Protein AF-A0A9X7Z6R2-F1 (afdb_monomer_lite)

Sequence (93 aa):
MDSEGNLVLILTNDLTLSAVEVSDLYRKRWQIELFLKWVKQHLKVKNLYGKSENAVFNQLRTALIAFCLLLLLQLRVKYSGRFDAATVRQWRH

Secondary structure (DSSP, 8-state):
--TTS-------S-SSS-HHHHHHHHHHHHHHHHHHHHHHHH---SS-S--SHHHHHHHHHHHHHHHHHHHHHHHHHT------TTGGGGG--

pLDDT: mean 73.35, std 13.55, range [43.5, 90.81]

Foldseek 3Di:
DPPVPDDDDDDDPDPPDDPVVSVVVVVVVVVVVVLVVVLVVVPPPVDQPDPDPVSVVVSVVVSVVVVVVVVVCCVVVVDPDDDDPVVVVPPPD

Organism: NCBI:txid2931921

InterPro domains:
  IPR002559 Transposase IS4-like domain [PF01609] (11-69)
  IPR012337 Ribonuclease H-like superfamily [SSF53098] (7-81)

Structure (mmCIF, N/CA/C/O backbone):
data_AF-A0A9X7Z6R2-F1
#
_entry.id   AF-A0A9X7Z6R2-F1
#
loop_
_atom_site.group_PDB
_atom_site.id
_atom_site.type_symbol
_atom_site.label_atom_id
_atom_site.label_alt_id
_atom_site.label_comp_id
_atom_site.label_asym_id
_atom_site.label_entity_id
_atom_site.label_seq_id
_atom_site.pdbx_PDB_ins_code
_atom_site.Cartn_x
_atom_site.Cartn_y
_atom_site.Cartn_z
_atom_site.occupancy
_atom_site.B_iso_or_equiv
_atom_site.auth_seq_id
_atom_site.auth_comp_id
_atom_site.auth_asym_id
_atom_site.auth_atom_id
_atom_site.pdbx_PDB_model_num
ATOM 1 N N . MET A 1 1 ? -12.355 8.084 11.910 1.00 66.69 1 MET A N 1
ATOM 2 C CA . MET A 1 1 ? -11.324 9.126 12.084 1.00 66.69 1 MET A CA 1
ATOM 3 C C . MET A 1 1 ? -10.170 8.791 11.163 1.00 66.69 1 MET A C 1
ATOM 5 O O . MET A 1 1 ? -9.964 7.608 10.898 1.00 66.69 1 MET A O 1
ATOM 9 N N . ASP A 1 2 ? -9.495 9.792 10.609 1.00 73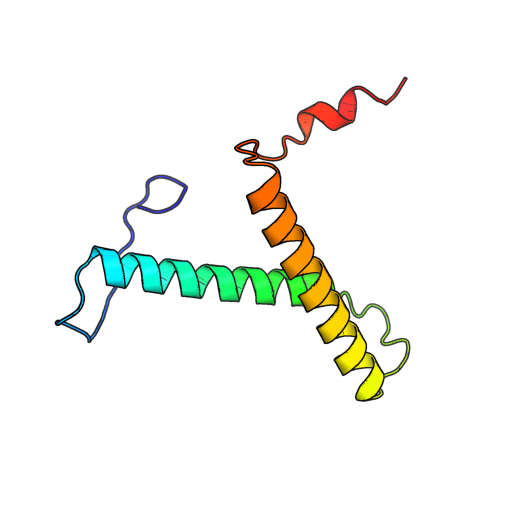.88 2 ASP A N 1
ATOM 10 C CA . ASP A 1 2 ? -8.295 9.562 9.802 1.00 73.88 2 ASP A CA 1
ATOM 11 C C . ASP A 1 2 ? -7.092 9.173 10.688 1.00 73.88 2 ASP A C 1
ATOM 13 O O . ASP A 1 2 ? -7.225 8.954 11.894 1.00 73.88 2 ASP A O 1
ATOM 17 N N . SER A 1 3 ? -5.905 9.057 10.087 1.00 73.44 3 SER A N 1
ATOM 18 C CA . SER A 1 3 ? -4.676 8.685 10.810 1.00 73.44 3 SER A CA 1
ATOM 19 C C . SER A 1 3 ? -4.188 9.764 11.792 1.00 73.44 3 SER A C 1
ATOM 21 O O . SER A 1 3 ? -3.263 9.504 12.559 1.00 73.44 3 SER A O 1
ATOM 23 N N . GLU A 1 4 ? -4.786 10.955 11.753 1.00 81.19 4 GLU A N 1
ATOM 24 C CA . GLU A 1 4 ? -4.424 12.152 12.518 1.00 81.19 4 GLU A CA 1
ATOM 25 C C . GLU A 1 4 ? -5.505 12.514 13.556 1.00 81.19 4 GLU A C 1
ATOM 27 O O . GLU A 1 4 ? -5.347 13.468 14.311 1.00 81.19 4 GLU A O 1
ATOM 32 N N . GLY A 1 5 ? -6.578 11.717 13.648 1.00 80.88 5 GLY A N 1
ATOM 33 C CA . GLY A 1 5 ? -7.674 11.914 14.597 1.00 80.88 5 GLY A CA 1
ATOM 34 C C . GLY A 1 5 ? -8.780 12.848 14.101 1.00 80.88 5 GLY A C 1
ATOM 35 O O . GLY A 1 5 ? -9.717 13.123 14.848 1.00 80.88 5 GLY A O 1
ATOM 36 N N . ASN A 1 6 ? -8.734 13.301 12.847 1.00 85.44 6 ASN A N 1
ATOM 37 C CA . ASN A 1 6 ? -9.761 14.176 12.298 1.00 85.44 6 ASN A CA 1
ATOM 38 C C . ASN A 1 6 ? -11.033 13.394 11.947 1.00 85.44 6 ASN A C 1
ATOM 40 O O . ASN A 1 6 ? -11.018 12.201 11.602 1.00 85.44 6 ASN A O 1
ATOM 44 N N . LEU A 1 7 ? -12.166 14.093 12.018 1.00 82.12 7 LEU A N 1
ATOM 45 C CA . LEU A 1 7 ? -13.456 13.566 11.592 1.00 82.12 7 LEU A CA 1
ATOM 46 C C . LEU A 1 7 ? -13.476 13.413 10.067 1.00 82.12 7 LEU A C 1
ATOM 48 O O . LEU A 1 7 ? -13.156 14.342 9.332 1.00 82.12 7 LEU A O 1
ATOM 52 N N . VAL A 1 8 ? -13.881 12.232 9.601 1.00 80.50 8 VAL A N 1
ATOM 53 C CA . VAL A 1 8 ? -14.018 11.921 8.173 1.00 80.50 8 VAL A CA 1
ATOM 54 C C . VAL A 1 8 ? -15.500 11.774 7.877 1.00 80.50 8 VAL A C 1
ATOM 56 O O . VAL A 1 8 ? -16.147 10.876 8.416 1.00 80.50 8 VAL A O 1
ATOM 59 N N . LEU A 1 9 ? -16.028 12.656 7.031 1.00 84.81 9 LEU A N 1
ATOM 60 C CA . LEU A 1 9 ? -17.396 12.573 6.536 1.00 84.81 9 LEU A CA 1
ATOM 61 C C . LEU A 1 9 ? -17.404 11.802 5.213 1.00 84.81 9 LEU A C 1
ATOM 63 O O . LEU A 1 9 ? -16.716 12.183 4.266 1.00 84.81 9 LEU A O 1
ATOM 67 N N . ILE A 1 10 ? -18.183 10.725 5.152 1.00 84.12 10 ILE A N 1
ATOM 68 C CA . ILE A 1 10 ? -18.349 9.906 3.950 1.00 84.12 10 ILE A CA 1
ATOM 69 C C . ILE A 1 10 ? -19.809 10.006 3.513 1.00 84.12 10 ILE A C 1
ATOM 71 O O . ILE A 1 10 ? -20.701 9.646 4.277 1.00 84.12 10 ILE A O 1
ATOM 75 N N . LEU A 1 11 ? -20.050 10.484 2.290 1.00 86.19 11 LEU A N 1
ATOM 76 C CA . LEU A 1 11 ? -21.360 10.386 1.648 1.00 86.19 11 LEU A CA 1
ATOM 77 C C . LEU A 1 11 ? -21.428 9.091 0.836 1.00 86.19 11 LEU A C 1
ATOM 79 O O . LEU A 1 11 ? -20.545 8.813 0.027 1.00 86.19 11 LEU A O 1
ATOM 83 N N . THR A 1 12 ? -22.500 8.328 1.024 1.00 86.25 12 THR A N 1
ATOM 84 C CA . THR A 1 12 ? -22.804 7.129 0.240 1.00 86.25 12 THR A CA 1
ATOM 85 C C . THR A 1 12 ? -24.277 7.141 -0.156 1.00 86.25 12 THR A C 1
ATOM 87 O O . THR A 1 12 ? -25.118 7.609 0.607 1.00 86.25 12 THR A O 1
ATOM 90 N N . ASN A 1 13 ? -24.584 6.648 -1.358 1.00 90.81 13 ASN A N 1
ATOM 91 C CA . ASN A 1 13 ? -25.962 6.413 -1.805 1.00 90.81 13 ASN A CA 1
ATOM 92 C C . ASN A 1 13 ? -26.467 5.015 -1.400 1.00 90.81 13 ASN A C 1
ATOM 94 O O . ASN A 1 13 ? -27.636 4.692 -1.582 1.00 90.81 13 ASN A O 1
ATOM 98 N N . ASP A 1 14 ? -25.573 4.172 -0.884 1.00 84.06 14 ASP A N 1
ATOM 99 C CA . ASP A 1 14 ? -25.913 2.847 -0.389 1.00 84.06 14 ASP A CA 1
ATOM 100 C C . ASP A 1 14 ? -26.304 2.936 1.090 1.00 84.06 14 ASP A C 1
ATOM 102 O O . ASP A 1 14 ? -25.466 3.225 1.945 1.00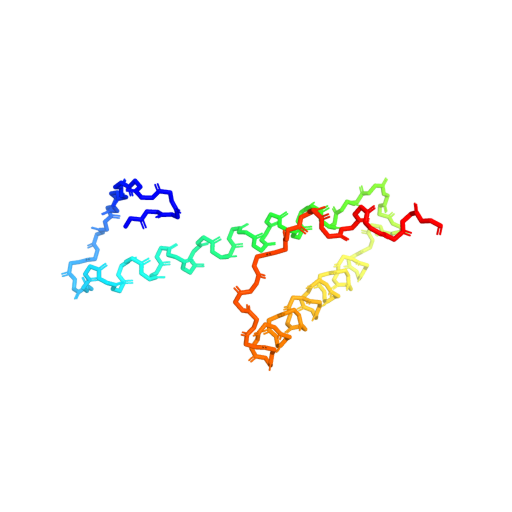 84.06 14 ASP A O 1
ATOM 106 N N . LEU A 1 15 ? -27.593 2.725 1.360 1.00 84.12 15 LEU A N 1
ATOM 107 C CA . LEU A 1 15 ? -28.196 2.763 2.696 1.00 84.12 15 LEU A CA 1
ATOM 108 C C . LEU A 1 15 ? -28.248 1.380 3.364 1.00 84.12 15 LEU A C 1
ATOM 110 O O . LEU A 1 15 ? -28.699 1.269 4.501 1.00 84.12 15 LEU A O 1
ATOM 114 N N . THR A 1 16 ? -27.841 0.327 2.651 1.00 89.00 16 THR A N 1
ATOM 115 C CA . THR A 1 16 ? -27.897 -1.055 3.148 1.00 89.00 16 THR A CA 1
ATOM 116 C C . THR A 1 16 ? -26.622 -1.457 3.875 1.00 89.00 16 THR A C 1
ATOM 118 O O . THR A 1 16 ? -26.665 -2.273 4.794 1.00 89.00 16 THR A O 1
ATOM 121 N N . LEU A 1 17 ? -25.496 -0.852 3.496 1.00 85.94 17 LEU A N 1
ATOM 122 C CA . LEU A 1 17 ? -24.198 -1.090 4.111 1.00 85.94 17 LEU A CA 1
ATOM 123 C C . LEU A 1 17 ? -24.082 -0.383 5.460 1.00 85.94 17 LEU A C 1
ATOM 125 O O . LEU A 1 17 ? -24.453 0.782 5.620 1.00 85.94 17 LEU A O 1
ATOM 129 N N . SER A 1 18 ? -23.494 -1.068 6.436 1.00 89.06 18 SER A N 1
ATOM 130 C CA . SER A 1 18 ? -23.187 -0.458 7.725 1.00 89.06 18 SER A CA 1
ATOM 131 C C . SER A 1 18 ? -22.101 0.619 7.592 1.00 89.06 18 SER A C 1
ATOM 133 O O . SER A 1 18 ? -21.243 0.579 6.708 1.00 89.06 18 SER A O 1
ATOM 135 N N . ALA A 1 19 ? -22.071 1.572 8.530 1.00 85.00 19 ALA A N 1
ATOM 136 C CA . ALA A 1 19 ? -21.053 2.628 8.550 1.00 85.00 19 ALA A CA 1
ATOM 137 C C . ALA A 1 19 ? -19.610 2.078 8.590 1.00 85.00 19 ALA A C 1
ATOM 139 O O . ALA A 1 19 ? -18.689 2.698 8.054 1.00 85.00 19 ALA A O 1
ATOM 140 N N . VAL A 1 20 ? -19.415 0.900 9.193 1.00 86.81 20 VAL A N 1
ATOM 141 C CA . VAL A 1 20 ? -18.119 0.206 9.242 1.00 86.81 20 VAL A CA 1
ATOM 142 C C . VAL A 1 20 ? -17.725 -0.298 7.855 1.00 86.81 20 VAL A C 1
ATOM 144 O O . VAL A 1 20 ? -16.608 -0.042 7.413 1.00 86.81 20 VAL A O 1
ATOM 147 N N . GLU A 1 21 ? -18.644 -0.938 7.134 1.00 88.50 21 GLU A N 1
ATOM 148 C CA . GLU A 1 21 ? -18.392 -1.444 5.780 1.00 88.50 21 GLU A CA 1
ATOM 149 C C . GLU A 1 21 ? -18.117 -0.312 4.786 1.00 88.50 21 GLU A C 1
ATOM 151 O O . GLU A 1 21 ? -17.199 -0.412 3.969 1.00 88.50 21 GLU A O 1
ATOM 156 N N . VAL A 1 22 ? -18.855 0.797 4.893 1.00 87.31 22 VAL A N 1
ATOM 157 C CA . VAL A 1 22 ? -18.635 2.002 4.078 1.00 87.31 22 VAL A CA 1
ATOM 158 C C . VAL A 1 22 ? -17.249 2.596 4.348 1.00 87.31 22 VAL A C 1
ATOM 160 O O . VAL A 1 22 ? -16.521 2.934 3.411 1.00 87.31 22 VAL A O 1
ATOM 163 N N . SER A 1 23 ? -16.849 2.672 5.620 1.00 85.50 23 SER A N 1
ATOM 164 C CA . SER A 1 23 ? -15.514 3.120 6.030 1.00 85.50 23 SER A CA 1
ATOM 165 C C . SER A 1 23 ? -14.410 2.201 5.488 1.00 85.50 23 SER A C 1
ATOM 167 O O . SER A 1 23 ? -13.421 2.678 4.924 1.00 85.50 23 SER A O 1
ATOM 169 N N . ASP A 1 24 ? -14.590 0.882 5.575 1.00 86.44 24 AS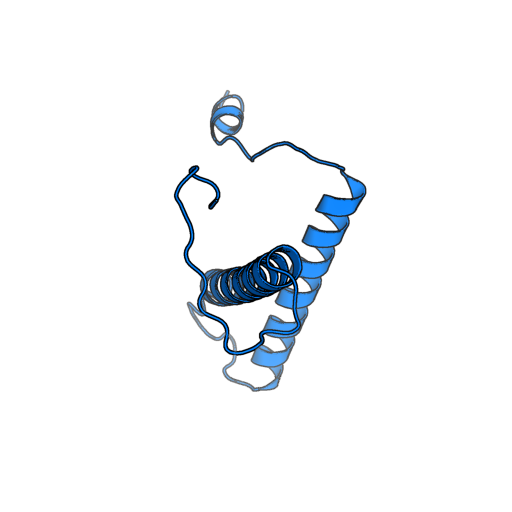P A N 1
ATOM 170 C CA . ASP A 1 24 ? -13.634 -0.100 5.056 1.00 86.44 24 ASP A CA 1
ATOM 171 C C . ASP A 1 24 ? -13.513 -0.055 3.531 1.00 86.44 24 ASP A C 1
ATOM 173 O O . ASP A 1 24 ? -12.408 -0.164 2.988 1.00 86.44 24 ASP A O 1
ATOM 177 N N . LEU A 1 25 ? -14.620 0.151 2.819 1.00 86.56 25 LEU A N 1
ATOM 178 C CA . LEU A 1 25 ? -14.613 0.327 1.371 1.00 86.56 25 LEU A CA 1
ATOM 179 C C . LEU A 1 25 ? -13.828 1.584 0.973 1.00 86.56 25 LEU A C 1
ATOM 181 O O . LEU A 1 25 ? -12.973 1.531 0.082 1.00 86.56 25 LEU A O 1
ATOM 185 N N . TYR A 1 26 ? -14.047 2.694 1.681 1.00 85.25 26 TYR A N 1
ATOM 186 C CA . TYR A 1 26 ? -13.285 3.927 1.477 1.00 85.25 26 TYR A CA 1
ATOM 187 C C . TYR A 1 26 ? -11.792 3.737 1.769 1.00 85.25 26 TYR A C 1
ATOM 189 O O . TYR A 1 26 ? -10.941 4.225 1.020 1.00 85.25 26 TYR A O 1
ATOM 197 N N . ARG A 1 27 ? -11.453 2.961 2.805 1.00 83.19 27 ARG A N 1
ATOM 198 C CA . ARG A 1 27 ? -10.067 2.619 3.142 1.00 83.19 27 ARG A CA 1
ATOM 199 C C . ARG A 1 27 ? -9.399 1.773 2.057 1.00 83.19 27 ARG A C 1
ATOM 201 O O . ARG A 1 27 ? -8.250 2.037 1.704 1.00 83.19 27 ARG A O 1
ATOM 208 N N . LYS A 1 28 ? -10.107 0.792 1.488 1.00 84.12 28 LYS A N 1
ATOM 209 C CA . LYS A 1 28 ? -9.621 -0.010 0.348 1.00 84.12 28 LYS A CA 1
ATOM 210 C C . LYS A 1 28 ? -9.377 0.863 -0.884 1.00 84.12 28 LYS A C 1
ATOM 212 O O . LYS A 1 28 ? -8.338 0.729 -1.527 1.00 84.12 28 LYS A O 1
ATOM 217 N N . ARG A 1 29 ? -10.275 1.812 -1.178 1.00 84.75 29 ARG A N 1
ATOM 218 C CA . ARG A 1 29 ? -10.105 2.771 -2.285 1.00 84.75 29 ARG A CA 1
ATOM 219 C C . ARG A 1 29 ? -8.823 3.594 -2.133 1.00 84.75 29 ARG A C 1
ATOM 221 O O . ARG A 1 29 ? -8.052 3.712 -3.082 1.00 84.75 29 ARG A O 1
ATOM 228 N N . TRP A 1 30 ? -8.551 4.082 -0.924 1.00 83.31 30 TRP A N 1
ATOM 229 C CA . TRP A 1 30 ? -7.321 4.816 -0.620 1.00 83.31 30 TRP A CA 1
ATOM 230 C C . TRP A 1 30 ? -6.053 3.971 -0.806 1.00 83.31 30 TRP A C 1
ATOM 232 O O . TRP A 1 30 ? -5.049 4.460 -1.319 1.00 83.31 30 TRP A O 1
ATOM 242 N N . GLN A 1 31 ? 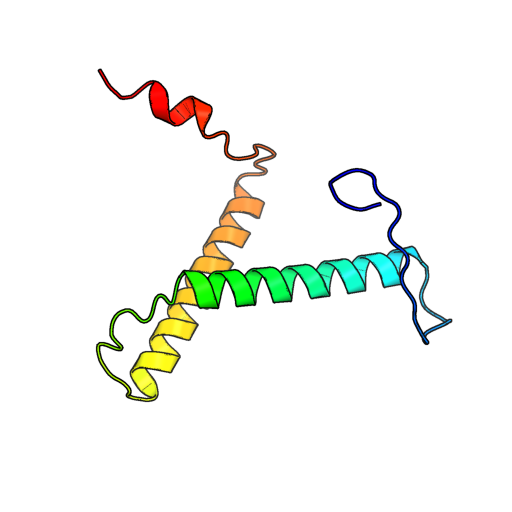-6.084 2.683 -0.449 1.00 78.88 31 GLN A N 1
ATOM 243 C CA . GLN A 1 31 ? -4.950 1.781 -0.696 1.00 78.88 31 GLN A CA 1
ATOM 244 C C . GLN A 1 31 ? -4.640 1.638 -2.194 1.00 78.88 31 GLN A C 1
ATOM 246 O O . GLN A 1 31 ? -3.467 1.623 -2.570 1.00 78.88 31 GLN A O 1
ATOM 251 N N . ILE A 1 32 ? -5.666 1.602 -3.053 1.00 80.06 32 ILE A N 1
ATOM 252 C CA . ILE A 1 32 ? -5.491 1.588 -4.514 1.00 80.06 32 ILE A CA 1
ATOM 253 C C . ILE A 1 32 ? -4.854 2.901 -4.992 1.00 80.06 32 ILE A C 1
ATOM 255 O O . ILE A 1 32 ? -3.927 2.877 -5.800 1.00 80.06 32 ILE A O 1
ATOM 259 N N . GLU A 1 33 ? -5.296 4.052 -4.480 1.00 81.19 33 GLU A N 1
ATOM 260 C CA . GLU A 1 33 ? -4.705 5.352 -4.828 1.00 81.19 33 GLU A CA 1
ATOM 261 C C . GLU A 1 33 ? -3.236 5.452 -4.404 1.00 81.19 33 GLU A C 1
ATOM 263 O O . GLU A 1 33 ? -2.396 5.900 -5.187 1.00 81.19 33 GLU A O 1
ATOM 268 N N . LEU A 1 34 ? -2.899 4.983 -3.198 1.00 81.94 34 LEU A N 1
ATOM 269 C CA . LEU A 1 34 ? -1.518 4.906 -2.725 1.00 81.94 34 LEU A CA 1
ATOM 270 C C . LEU A 1 34 ? -0.670 3.974 -3.595 1.00 81.94 34 LEU A C 1
ATOM 272 O O . LEU A 1 34 ? 0.461 4.332 -3.922 1.00 81.94 34 LEU A O 1
ATOM 276 N N . PHE A 1 35 ? -1.210 2.828 -4.020 1.00 76.38 35 PHE A N 1
ATOM 277 C CA . PHE A 1 35 ? -0.546 1.937 -4.972 1.00 76.38 35 PHE A CA 1
ATOM 278 C C . PHE A 1 35 ? -0.282 2.649 -6.301 1.00 76.38 35 PHE A C 1
ATOM 280 O O . PHE A 1 35 ? 0.855 2.683 -6.763 1.00 76.38 35 PHE A O 1
ATOM 287 N N . LEU A 1 36 ? -1.288 3.296 -6.892 1.00 74.94 36 LEU A N 1
ATOM 288 C CA . LEU A 1 36 ? -1.129 4.023 -8.154 1.00 74.94 36 LEU A CA 1
ATOM 289 C C . LEU A 1 36 ? -0.156 5.200 -8.024 1.00 74.94 36 LEU A C 1
ATOM 291 O O . LEU A 1 36 ? 0.612 5.475 -8.947 1.00 74.94 36 LEU A O 1
ATOM 295 N N . LYS A 1 37 ? -0.150 5.888 -6.880 1.00 79.31 37 LYS A N 1
ATOM 296 C CA . LYS A 1 37 ? 0.822 6.939 -6.566 1.00 79.31 37 LYS A CA 1
ATOM 297 C C . LYS A 1 37 ? 2.232 6.365 -6.465 1.00 79.31 37 LYS A C 1
ATOM 299 O O . LYS A 1 37 ? 3.146 6.921 -7.067 1.00 79.31 37 LYS A O 1
ATOM 304 N N . TRP A 1 38 ? 2.404 5.245 -5.765 1.00 79.50 38 TRP A N 1
ATOM 305 C CA . TRP A 1 38 ? 3.678 4.539 -5.653 1.00 79.50 38 TRP A CA 1
ATOM 306 C C . TRP A 1 38 ? 4.180 4.086 -7.026 1.00 79.50 38 TRP A C 1
ATOM 308 O O . TRP A 1 38 ? 5.321 4.384 -7.367 1.00 79.50 38 TRP A O 1
ATOM 318 N N . VAL A 1 39 ? 3.317 3.478 -7.847 1.00 74.88 39 VAL A N 1
ATOM 319 C CA . VAL A 1 39 ? 3.603 3.082 -9.234 1.00 74.88 39 VAL A CA 1
ATOM 320 C C . VAL A 1 39 ? 4.085 4.292 -10.024 1.00 74.88 39 VAL A C 1
ATOM 322 O O . VAL A 1 39 ? 5.182 4.256 -10.561 1.00 74.88 39 VAL A O 1
ATOM 325 N N . LYS A 1 40 ? 3.346 5.405 -10.024 1.00 73.31 40 LYS A N 1
ATOM 326 C CA . LYS A 1 40 ? 3.752 6.638 -10.722 1.00 73.31 40 LYS A CA 1
ATOM 327 C C . LYS A 1 40 ? 5.071 7.230 -10.197 1.00 73.31 40 LYS A C 1
ATOM 329 O O . LYS A 1 40 ? 5.800 7.848 -10.963 1.00 73.31 40 LYS A O 1
ATOM 334 N N . GLN A 1 41 ? 5.387 7.061 -8.911 1.00 70.94 41 GLN A N 1
ATOM 335 C CA . GLN A 1 41 ? 6.630 7.556 -8.302 1.00 70.94 41 GLN A CA 1
ATOM 336 C C . GLN A 1 41 ? 7.848 6.659 -8.575 1.00 70.94 41 GLN A C 1
ATOM 338 O O . GLN A 1 41 ? 8.956 7.175 -8.720 1.00 70.94 41 GLN A O 1
ATOM 343 N N . HIS A 1 42 ? 7.658 5.340 -8.639 1.00 68.50 42 HIS A N 1
ATOM 344 C CA . HIS A 1 42 ? 8.729 4.355 -8.833 1.00 68.50 42 HIS A CA 1
ATOM 345 C C . HIS A 1 42 ? 8.947 4.032 -10.311 1.00 68.50 42 HIS A C 1
ATOM 347 O O . HIS A 1 42 ? 10.083 3.830 -10.732 1.00 68.50 42 HIS A O 1
ATOM 353 N N . LEU A 1 43 ? 7.903 4.151 -11.134 1.00 64.19 43 LEU A N 1
ATOM 354 C CA . LEU A 1 43 ? 8.035 4.458 -12.554 1.00 64.19 43 LEU A CA 1
ATOM 355 C C . LEU A 1 43 ? 8.398 5.939 -12.723 1.00 64.19 43 LEU A C 1
ATOM 357 O O . LEU A 1 43 ? 7.711 6.699 -13.403 1.00 64.19 43 LEU A O 1
ATOM 361 N N . LYS A 1 44 ? 9.536 6.367 -12.160 1.00 55.09 44 LYS A N 1
ATOM 362 C CA . LYS A 1 44 ? 10.263 7.489 -12.755 1.00 55.09 44 LYS A CA 1
ATOM 363 C C . LYS A 1 44 ? 10.758 6.993 -14.101 1.00 55.09 44 LYS A C 1
ATOM 365 O O . LYS A 1 44 ? 11.880 6.512 -14.240 1.00 55.09 44 LYS A O 1
ATOM 370 N N . VAL A 1 45 ? 9.896 7.127 -15.098 1.00 54.84 45 VAL A N 1
ATOM 371 C CA . VAL A 1 45 ? 10.237 7.062 -16.509 1.00 54.84 45 VAL A CA 1
ATOM 372 C C . VAL A 1 45 ? 11.135 8.262 -16.805 1.00 54.84 45 VAL A C 1
ATOM 374 O O . VAL A 1 45 ? 10.733 9.246 -17.411 1.00 54.84 45 VAL A O 1
ATOM 377 N N . LYS A 1 46 ? 12.360 8.240 -16.280 1.00 49.59 46 LYS A N 1
ATOM 378 C CA . LYS A 1 46 ? 13.362 9.261 -16.576 1.00 49.59 46 LYS A CA 1
ATOM 379 C C . LYS A 1 46 ? 13.934 9.048 -17.978 1.00 49.59 46 LYS A C 1
ATOM 381 O O . LYS A 1 46 ? 14.432 9.998 -18.553 1.00 49.59 46 LYS A O 1
ATOM 386 N N . ASN A 1 47 ? 13.796 7.830 -18.512 1.00 48.22 47 ASN A N 1
ATOM 387 C CA . ASN A 1 47 ? 13.826 7.466 -19.924 1.00 48.22 47 ASN A CA 1
ATOM 388 C C . ASN A 1 47 ? 13.125 6.102 -20.062 1.00 48.22 47 ASN A C 1
ATOM 390 O O . ASN A 1 47 ? 13.525 5.141 -19.406 1.00 48.22 47 ASN A O 1
ATOM 394 N N . LEU A 1 48 ? 12.074 5.997 -20.886 1.00 52.88 48 LEU A N 1
ATOM 395 C CA . LEU A 1 48 ? 11.625 4.693 -21.393 1.00 52.88 48 LEU A CA 1
ATOM 396 C C . LEU A 1 48 ? 12.827 4.100 -22.138 1.00 52.88 48 LEU A C 1
ATOM 398 O O . LEU A 1 48 ? 13.110 4.538 -23.247 1.00 52.88 48 LEU A O 1
ATOM 402 N N . TYR A 1 49 ? 13.538 3.130 -21.553 1.00 52.62 49 TYR A N 1
ATOM 403 C CA . TYR A 1 49 ? 14.595 2.394 -22.269 1.00 52.62 49 TYR A CA 1
ATOM 404 C C . TYR A 1 49 ? 14.042 1.673 -23.517 1.00 52.62 49 TYR A C 1
ATOM 406 O O . TYR A 1 49 ? 14.787 1.348 -24.433 1.00 52.62 49 TYR A O 1
ATOM 414 N N . GLY A 1 50 ? 12.718 1.511 -23.593 1.00 54.84 50 GLY A N 1
ATOM 415 C CA . GLY A 1 50 ? 11.969 1.303 -24.824 1.00 54.84 50 GLY A CA 1
ATOM 416 C C . GLY A 1 50 ? 10.519 1.731 -24.611 1.00 54.84 50 GLY A C 1
ATOM 417 O O . GLY A 1 50 ? 9.922 1.395 -23.592 1.00 54.84 50 GLY A O 1
ATOM 418 N N . LYS A 1 51 ? 9.940 2.479 -25.556 1.00 60.28 51 LYS A N 1
ATOM 419 C CA . LYS A 1 51 ? 8.504 2.826 -25.567 1.00 60.28 51 LYS A CA 1
ATOM 420 C C . LYS A 1 51 ? 7.623 1.668 -26.061 1.00 60.28 51 LYS A C 1
ATOM 422 O O . LYS A 1 51 ? 6.471 1.887 -26.417 1.00 60.28 51 LYS A O 1
ATOM 427 N N . SER A 1 52 ? 8.177 0.459 -26.158 1.00 71.19 52 SER A N 1
ATOM 428 C CA . SER A 1 52 ? 7.442 -0.696 -26.652 1.00 71.19 52 SER A CA 1
ATOM 429 C C . SER A 1 52 ? 6.437 -1.165 -25.607 1.00 71.19 52 SER A C 1
ATOM 431 O O . SER A 1 52 ? 6.704 -1.158 -24.404 1.00 71.19 52 SER A O 1
ATOM 433 N N . GLU A 1 53 ? 5.281 -1.603 -26.088 1.00 72.12 53 GLU A N 1
ATOM 434 C CA . GLU A 1 53 ? 4.192 -2.142 -25.276 1.00 72.12 53 GLU A CA 1
ATOM 435 C C . GLU A 1 53 ? 4.690 -3.218 -24.288 1.00 72.12 53 GLU A C 1
ATOM 437 O O . GLU A 1 53 ? 4.396 -3.177 -23.093 1.00 72.12 53 GLU A O 1
ATOM 442 N N . ASN A 1 54 ? 5.577 -4.103 -24.753 1.00 73.75 54 ASN A N 1
ATOM 443 C CA . ASN A 1 54 ? 6.185 -5.153 -23.934 1.00 73.75 54 ASN A CA 1
ATOM 444 C C . ASN A 1 54 ? 7.037 -4.614 -22.775 1.00 73.75 54 ASN A C 1
ATOM 446 O O . ASN A 1 54 ? 7.011 -5.183 -21.684 1.00 73.75 54 ASN A O 1
ATOM 450 N N . ALA A 1 55 ? 7.780 -3.522 -22.976 1.00 72.81 55 ALA A N 1
ATOM 451 C CA . ALA A 1 55 ? 8.587 -2.923 -21.915 1.00 72.81 55 ALA A CA 1
ATOM 452 C C . ALA A 1 55 ? 7.698 -2.337 -20.808 1.00 72.81 55 ALA A C 1
ATOM 454 O O . ALA A 1 55 ? 8.001 -2.494 -19.624 1.00 72.81 55 ALA A O 1
ATOM 455 N N . VAL A 1 56 ? 6.569 -1.734 -21.189 1.00 74.50 56 VAL A N 1
ATOM 456 C CA . VAL A 1 56 ? 5.568 -1.208 -20.252 1.00 74.50 56 VAL A CA 1
ATOM 457 C C . VAL A 1 56 ? 4.912 -2.344 -19.468 1.00 74.50 56 VAL A C 1
ATOM 459 O O . VAL A 1 56 ? 4.854 -2.289 -18.237 1.00 74.50 56 VAL A O 1
ATOM 462 N N . PHE A 1 57 ? 4.491 -3.417 -20.144 1.00 80.75 57 PHE A N 1
ATOM 463 C CA . PHE A 1 57 ? 3.919 -4.583 -19.469 1.00 80.75 57 PHE A CA 1
ATOM 464 C C . PHE A 1 57 ? 4.903 -5.239 -18.503 1.00 80.75 57 PHE A C 1
ATOM 466 O O . PHE A 1 57 ? 4.512 -5.627 -17.402 1.00 80.75 57 PHE A O 1
ATOM 473 N N . ASN A 1 58 ? 6.182 -5.339 -18.871 1.00 79.44 58 ASN A N 1
ATOM 474 C CA . ASN A 1 58 ? 7.181 -5.944 -17.998 1.00 79.44 58 ASN A CA 1
ATOM 475 C C . ASN A 1 58 ? 7.430 -5.091 -16.743 1.00 79.44 58 ASN A C 1
ATOM 477 O O . ASN A 1 58 ? 7.527 -5.624 -15.641 1.00 79.44 58 ASN A O 1
ATOM 481 N N . GLN A 1 59 ? 7.446 -3.762 -16.879 1.00 74.06 59 GLN A N 1
ATOM 48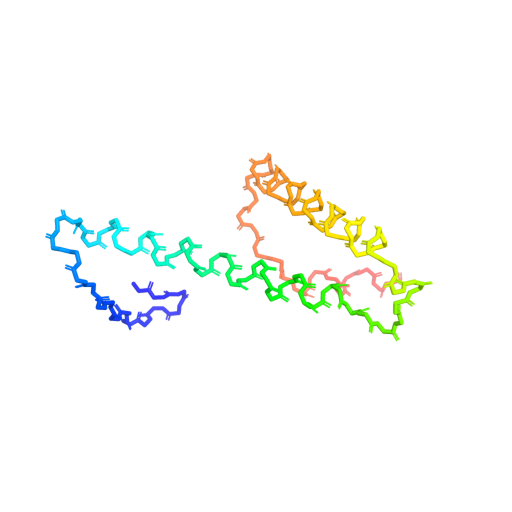2 C CA . GLN A 1 59 ? 7.559 -2.848 -15.738 1.00 74.06 59 GLN A CA 1
ATOM 483 C C . GLN A 1 59 ? 6.347 -2.935 -14.805 1.00 74.06 59 GLN A C 1
ATOM 485 O O . GLN A 1 59 ? 6.515 -2.957 -13.585 1.00 74.06 59 GLN A O 1
ATOM 490 N N . LEU A 1 60 ? 5.136 -3.053 -15.361 1.00 78.12 60 LEU A N 1
ATOM 491 C CA . LEU A 1 60 ? 3.921 -3.255 -14.573 1.00 78.12 60 LEU A CA 1
ATOM 492 C C . LEU A 1 60 ? 3.960 -4.586 -13.808 1.00 78.12 60 LEU A C 1
ATOM 494 O O . LEU A 1 60 ? 3.649 -4.617 -12.618 1.00 78.12 60 LEU A O 1
ATOM 498 N N . ARG A 1 61 ? 4.395 -5.673 -14.459 1.00 82.31 61 ARG A N 1
ATOM 499 C CA . ARG A 1 61 ? 4.564 -6.988 -13.817 1.00 82.31 61 ARG A CA 1
ATOM 500 C C . ARG A 1 61 ? 5.563 -6.919 -12.663 1.00 82.31 61 ARG A C 1
ATOM 502 O O . ARG A 1 61 ? 5.245 -7.379 -11.572 1.00 82.31 61 ARG A O 1
ATOM 509 N N . THR A 1 62 ? 6.720 -6.289 -12.859 1.00 82.00 62 THR A N 1
ATOM 510 C CA . THR A 1 62 ? 7.723 -6.110 -11.797 1.00 82.00 62 THR A CA 1
ATOM 511 C C . THR A 1 62 ? 7.183 -5.278 -10.632 1.00 82.00 62 THR A C 1
ATOM 513 O O . THR A 1 62 ? 7.401 -5.636 -9.477 1.00 82.00 62 THR A O 1
ATOM 516 N N . ALA A 1 63 ? 6.432 -4.207 -10.911 1.00 79.81 63 ALA A N 1
ATOM 517 C CA . ALA A 1 63 ? 5.794 -3.384 -9.882 1.00 79.81 63 ALA A CA 1
ATOM 518 C C . ALA A 1 63 ? 4.772 -4.180 -9.049 1.00 79.81 63 ALA A C 1
ATOM 520 O O . ALA A 1 63 ? 4.764 -4.078 -7.822 1.00 79.81 63 ALA A O 1
ATOM 521 N N . LEU A 1 64 ? 3.950 -5.010 -9.699 1.00 81.75 64 LEU A N 1
ATOM 522 C CA . LEU A 1 64 ? 2.992 -5.893 -9.028 1.00 81.75 64 LEU A CA 1
ATOM 523 C C . LEU A 1 64 ? 3.696 -6.962 -8.182 1.00 81.75 64 LEU A C 1
ATOM 525 O O . LEU A 1 64 ? 3.325 -7.160 -7.028 1.00 81.75 64 LEU A O 1
ATOM 529 N N . ILE A 1 65 ? 4.745 -7.601 -8.712 1.00 86.62 65 ILE A N 1
ATOM 530 C CA . ILE A 1 65 ? 5.538 -8.600 -7.976 1.00 86.62 65 ILE A CA 1
ATOM 531 C C . ILE A 1 65 ? 6.181 -7.966 -6.735 1.00 86.62 65 ILE A C 1
ATOM 533 O O . ILE A 1 65 ? 6.055 -8.510 -5.640 1.00 86.62 65 ILE A O 1
ATOM 537 N N . ALA A 1 66 ? 6.813 -6.797 -6.870 1.00 83.69 66 ALA A N 1
ATOM 538 C CA . ALA A 1 66 ? 7.404 -6.073 -5.744 1.00 83.69 66 ALA A CA 1
ATOM 539 C C . ALA A 1 66 ? 6.360 -5.702 -4.676 1.00 83.69 66 ALA A C 1
ATOM 541 O O . ALA A 1 66 ? 6.622 -5.851 -3.483 1.00 83.69 66 ALA A O 1
ATOM 542 N N . PHE A 1 67 ? 5.160 -5.280 -5.086 1.00 80.31 67 PHE A N 1
ATOM 543 C CA . PHE A 1 67 ? 4.061 -4.995 -4.164 1.00 80.31 67 PHE A CA 1
ATOM 544 C C . PHE A 1 67 ? 3.580 -6.249 -3.420 1.00 80.31 67 PHE A C 1
ATOM 546 O O . PHE A 1 67 ? 3.447 -6.223 -2.198 1.00 80.31 67 PHE A O 1
ATOM 553 N N . CYS A 1 68 ? 3.377 -7.365 -4.125 1.00 83.50 68 CYS A N 1
ATOM 554 C CA . CYS A 1 68 ? 3.016 -8.640 -3.504 1.00 83.50 68 CYS A CA 1
ATOM 555 C C . CYS A 1 68 ? 4.078 -9.102 -2.502 1.00 83.50 68 CYS A C 1
ATOM 557 O O . CYS A 1 68 ? 3.730 -9.542 -1.409 1.00 83.50 68 CYS A O 1
ATOM 559 N N . LEU A 1 69 ? 5.364 -8.965 -2.836 1.00 84.81 69 LEU A N 1
ATOM 560 C CA . LEU A 1 69 ? 6.464 -9.295 -1.929 1.00 84.81 69 LEU A CA 1
ATOM 561 C C . LEU A 1 69 ? 6.475 -8.394 -0.689 1.00 84.81 69 LEU A C 1
ATOM 563 O O . LEU A 1 69 ? 6.648 -8.900 0.415 1.00 84.81 69 LEU A O 1
ATOM 567 N N . LEU A 1 70 ? 6.234 -7.088 -0.841 1.00 82.06 70 LEU A N 1
ATOM 568 C CA . LEU A 1 70 ? 6.101 -6.163 0.289 1.00 82.06 70 LEU A CA 1
ATOM 569 C C . LEU A 1 70 ? 4.914 -6.528 1.187 1.00 82.06 70 LEU A C 1
ATOM 571 O O . LEU A 1 70 ? 5.060 -6.542 2.407 1.00 82.06 70 LEU A O 1
ATOM 575 N N . LEU A 1 71 ? 3.764 -6.869 0.604 1.00 82.12 71 LEU A N 1
ATOM 576 C CA . LEU A 1 71 ? 2.581 -7.289 1.354 1.00 82.12 71 LEU A CA 1
ATOM 577 C C . LEU A 1 71 ? 2.834 -8.607 2.098 1.00 82.12 71 LEU A C 1
ATOM 579 O O . LEU A 1 71 ? 2.530 -8.723 3.283 1.00 82.12 71 LEU A O 1
ATOM 583 N N . LEU A 1 72 ? 3.450 -9.585 1.429 1.00 85.06 72 LEU A N 1
ATOM 584 C CA . LEU A 1 72 ? 3.853 -10.849 2.044 1.00 85.06 72 LEU A CA 1
ATOM 585 C C . LEU A 1 72 ? 4.860 -10.629 3.172 1.00 85.06 72 LEU A C 1
ATOM 587 O O . LEU A 1 72 ? 4.739 -11.265 4.215 1.00 85.06 72 LEU A O 1
ATOM 591 N N . LEU A 1 73 ? 5.817 -9.715 3.001 1.00 82.44 73 LEU A N 1
ATOM 592 C CA . LEU A 1 73 ? 6.772 -9.356 4.043 1.00 82.44 73 LEU A CA 1
ATOM 593 C C . LEU A 1 73 ? 6.058 -8.717 5.240 1.00 82.44 73 LEU A C 1
ATOM 595 O O . LEU A 1 73 ? 6.293 -9.129 6.370 1.00 82.44 73 LEU A O 1
ATOM 599 N N . GLN A 1 74 ? 5.136 -7.779 5.016 1.00 76.31 74 GLN A N 1
ATOM 600 C CA . GLN A 1 74 ? 4.339 -7.177 6.091 1.00 76.31 74 GLN A CA 1
ATOM 601 C C . GLN A 1 74 ? 3.524 -8.224 6.864 1.00 76.31 74 GLN A C 1
ATOM 603 O O . GLN A 1 74 ? 3.490 -8.193 8.095 1.00 76.31 74 GLN A O 1
ATOM 608 N N . LEU A 1 75 ? 2.925 -9.186 6.157 1.00 82.44 75 LEU A N 1
ATOM 609 C CA . LEU A 1 75 ? 2.164 -10.282 6.759 1.00 82.44 75 LEU A CA 1
ATOM 610 C C . LEU A 1 75 ? 3.059 -11.260 7.535 1.00 82.44 75 LEU A C 1
ATOM 612 O O . LEU A 1 75 ? 2.703 -11.679 8.635 1.00 82.44 75 LEU A O 1
ATOM 616 N N . ARG A 1 76 ? 4.225 -11.620 6.983 1.00 78.06 76 ARG A N 1
ATOM 617 C CA . ARG A 1 76 ? 5.183 -12.556 7.595 1.00 78.06 76 ARG A CA 1
ATOM 618 C C . ARG A 1 76 ? 5.872 -11.973 8.818 1.00 78.06 76 ARG A C 1
ATOM 620 O O . ARG A 1 76 ? 6.098 -12.689 9.785 1.00 78.06 76 ARG A O 1
ATOM 627 N N . VAL A 1 77 ? 6.228 -10.696 8.759 1.00 78.50 77 VAL A N 1
ATOM 628 C CA . VAL A 1 77 ? 7.089 -10.069 9.761 1.00 78.50 77 VAL A CA 1
ATOM 629 C C . VAL A 1 77 ? 6.272 -9.531 10.952 1.00 78.50 77 VAL A C 1
ATOM 631 O O . VAL A 1 77 ? 6.862 -9.221 11.981 1.00 78.50 77 VAL A O 1
ATOM 634 N N . LYS A 1 78 ? 4.923 -9.453 10.882 1.00 59.41 78 LYS A N 1
ATOM 635 C CA . LYS A 1 78 ? 4.067 -8.835 11.932 1.00 59.41 78 LYS A CA 1
ATOM 636 C C . LYS A 1 78 ? 4.652 -7.493 12.421 1.00 59.41 78 LYS A C 1
ATOM 638 O O . LYS A 1 78 ? 4.563 -7.140 13.596 1.00 59.41 78 LYS A O 1
ATOM 643 N N . TYR A 1 79 ? 5.316 -6.749 11.535 1.00 57.19 79 TYR A N 1
ATOM 644 C CA . TYR A 1 79 ? 6.097 -5.595 11.959 1.00 57.19 79 TYR A CA 1
ATOM 645 C C . TYR A 1 79 ? 5.168 -4.406 12.201 1.00 57.19 79 TYR A C 1
ATOM 647 O O . TYR A 1 79 ? 4.688 -3.771 11.266 1.00 57.19 79 TYR A O 1
ATOM 655 N N . SER A 1 80 ? 4.943 -4.092 13.477 1.00 53.41 80 SER A N 1
ATOM 656 C CA . SER A 1 80 ? 4.262 -2.881 13.951 1.00 53.41 80 SER A CA 1
ATOM 657 C C . SER A 1 80 ? 5.238 -1.698 14.100 1.00 53.41 80 SER A C 1
ATOM 659 O O . SER A 1 80 ? 5.062 -0.838 14.960 1.00 53.41 80 SER A O 1
ATOM 661 N N . GLY A 1 81 ? 6.312 -1.677 13.305 1.00 54.69 81 GLY A N 1
ATOM 662 C CA . GLY A 1 81 ? 7.347 -0.647 13.338 1.00 54.69 81 GLY A CA 1
ATOM 663 C C . GLY A 1 81 ? 7.219 0.293 12.147 1.00 54.69 81 GLY A C 1
ATOM 664 O O . GLY A 1 81 ? 7.497 -0.096 11.014 1.00 54.69 81 GLY A O 1
ATOM 665 N N . ARG A 1 82 ? 6.807 1.538 12.399 1.00 47.06 82 ARG A N 1
ATOM 666 C CA . ARG A 1 82 ? 6.922 2.651 11.446 1.00 47.06 82 ARG A CA 1
ATOM 667 C C . ARG A 1 82 ? 8.422 2.867 11.184 1.00 47.06 82 ARG A C 1
ATOM 669 O O . ARG A 1 82 ? 9.178 2.966 12.144 1.00 47.06 82 ARG A O 1
ATOM 676 N N . PHE A 1 83 ? 8.860 2.897 9.922 1.00 45.31 83 PHE A N 1
ATOM 677 C CA . PHE A 1 83 ? 10.260 3.182 9.583 1.00 45.31 83 PHE A CA 1
ATOM 678 C C . PHE A 1 83 ? 10.633 4.579 10.100 1.00 45.31 83 PHE A C 1
ATOM 680 O O . PHE A 1 83 ? 10.239 5.583 9.508 1.00 45.31 83 PHE A O 1
ATOM 687 N N . ASP A 1 84 ? 11.350 4.639 11.221 1.00 51.00 84 ASP A N 1
ATOM 688 C CA . ASP A 1 84 ? 11.918 5.873 11.750 1.00 51.00 84 ASP A CA 1
ATOM 689 C C . ASP A 1 84 ? 13.269 6.135 11.070 1.00 51.00 84 ASP A C 1
ATOM 691 O O . ASP A 1 84 ? 14.191 5.317 11.102 1.00 51.00 84 ASP A O 1
ATOM 695 N N . ALA A 1 85 ? 13.382 7.300 10.435 1.00 50.34 85 ALA A N 1
ATOM 696 C CA . ALA A 1 85 ? 14.604 7.774 9.799 1.00 50.34 85 ALA A CA 1
ATOM 697 C C . ALA A 1 85 ? 15.725 8.086 10.816 1.00 50.34 85 ALA A C 1
ATOM 699 O O . ALA A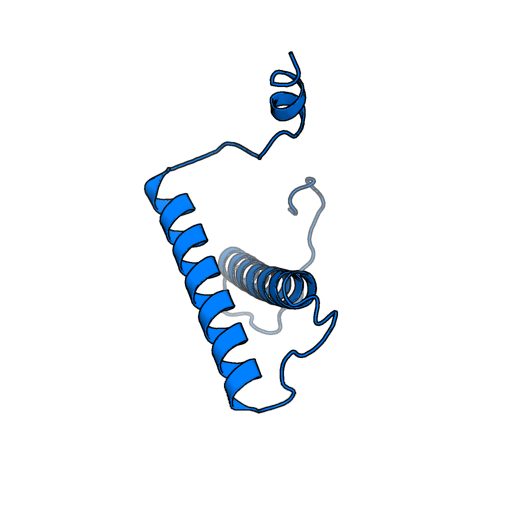 1 85 ? 16.858 8.362 10.414 1.00 50.34 85 ALA A O 1
ATOM 700 N N . ALA A 1 86 ? 15.448 8.035 12.124 1.00 54.75 86 ALA A N 1
ATOM 701 C CA . ALA A 1 86 ? 16.445 8.243 13.167 1.00 54.75 86 ALA A CA 1
ATOM 702 C C . ALA A 1 86 ? 17.520 7.139 13.225 1.00 54.75 86 ALA A C 1
ATOM 704 O O . ALA A 1 86 ? 18.675 7.442 13.522 1.00 54.75 86 ALA A O 1
ATOM 705 N N . THR A 1 87 ? 17.199 5.888 12.875 1.00 54.97 87 THR A N 1
ATOM 706 C CA . THR A 1 87 ? 18.126 4.748 13.043 1.00 54.97 87 THR A CA 1
ATOM 707 C C . THR A 1 87 ? 19.235 4.691 11.981 1.00 54.97 87 THR A C 1
ATOM 709 O O . THR A 1 87 ? 20.286 4.094 12.205 1.00 54.97 87 THR A O 1
ATOM 712 N N . VAL A 1 88 ? 19.072 5.364 10.835 1.00 56.38 88 VAL A N 1
ATOM 713 C CA . VAL A 1 88 ? 20.073 5.349 9.743 1.00 56.38 88 VAL A CA 1
ATOM 714 C C . VAL A 1 88 ? 21.265 6.282 10.024 1.00 56.38 88 VAL A C 1
ATOM 716 O O . VAL A 1 88 ? 22.299 6.186 9.368 1.00 56.38 88 VAL A O 1
ATOM 719 N N . ARG A 1 89 ? 21.189 7.150 11.045 1.00 52.03 89 ARG A N 1
ATOM 720 C CA . ARG A 1 89 ? 22.308 8.031 11.434 1.00 52.03 89 ARG A CA 1
ATOM 721 C C . ARG A 1 89 ? 23.410 7.351 12.257 1.00 52.03 89 ARG A C 1
ATOM 723 O O . ARG A 1 89 ? 24.469 7.948 12.397 1.00 52.03 89 ARG A O 1
ATOM 730 N N . GLN A 1 90 ? 23.206 6.127 12.750 1.00 52.69 90 GLN A N 1
ATOM 731 C CA . GLN A 1 90 ? 24.167 5.453 13.639 1.00 52.69 90 GLN A CA 1
ATOM 732 C C . GLN A 1 90 ? 25.201 4.565 12.911 1.00 52.69 90 GLN A C 1
ATOM 734 O O . GLN A 1 90 ? 26.143 4.093 13.535 1.00 52.69 90 GLN A O 1
ATOM 739 N N . TRP A 1 91 ? 25.089 4.383 11.590 1.00 48.84 91 TRP A N 1
ATOM 740 C CA . TRP A 1 91 ? 26.033 3.584 10.782 1.00 48.84 91 TRP A CA 1
ATOM 741 C C . TRP A 1 91 ? 27.037 4.426 9.978 1.00 48.84 91 TRP A C 1
ATOM 743 O O . TRP A 1 91 ? 27.619 3.951 9.007 1.00 48.84 91 TRP A O 1
ATOM 753 N N . ARG A 1 92 ? 27.238 5.691 10.363 1.00 43.50 92 ARG A N 1
ATOM 754 C CA . ARG A 1 92 ? 28.296 6.550 9.816 1.00 43.50 92 ARG A CA 1
ATOM 755 C C . ARG A 1 92 ? 29.393 6.743 10.868 1.00 43.50 92 ARG A C 1
ATOM 757 O O . ARG A 1 92 ? 29.571 7.845 11.377 1.00 43.50 92 ARG A O 1
ATOM 764 N N . HIS A 1 93 ? 30.078 5.651 11.190 1.00 43.53 93 HIS A N 1
ATOM 765 C CA . HIS A 1 93 ? 31.451 5.656 11.687 1.00 43.53 93 HIS A CA 1
ATOM 766 C C . HIS A 1 93 ? 32.300 4.853 10.710 1.00 43.53 93 HIS A C 1
ATOM 768 O O . HIS A 1 93 ? 31.805 3.793 10.264 1.00 43.53 93 HIS A O 1
#

Radius of gyration: 18.78 Å; chains: 1; bounding box: 60×27×41 Å